Protein AF-A0A9E5QAC9-F1 (afdb_monomer)

Solvent-accessible surface area (backbone atoms only — not comparable to full-atom values): 4803 Å² total; per-residue (Å²): 86,86,47,67,44,79,93,79,71,41,67,25,29,40,49,69,67,72,56,72,90,34,37,44,68,50,96,88,59,35,44,41,49,72,40,80,84,35,35,62,58,41,53,52,49,51,55,48,52,53,52,49,48,62,55,37,47,72,50,90,46,100,91,49,75,41,43,77,49,71,52,75,58,50,81,35,47,36,38,34,24,68,103

Structure (mmCIF, N/CA/C/O backbone):
data_AF-A0A9E5QAC9-F1
#
_entry.id   AF-A0A9E5QAC9-F1
#
loop_
_atom_site.group_PDB
_atom_site.id
_atom_site.type_symbol
_atom_site.label_atom_id
_atom_site.label_alt_id
_atom_site.label_comp_id
_atom_site.label_asym_id
_atom_site.label_entity_id
_atom_site.label_seq_id
_atom_site.pdbx_PDB_ins_code
_atom_site.Cartn_x
_atom_site.Cartn_y
_atom_site.Cartn_z
_atom_site.occupancy
_atom_site.B_iso_or_equiv
_atom_site.auth_seq_id
_atom_site.auth_comp_id
_atom_site.auth_asym_id
_atom_site.auth_atom_id
_atom_site.pdbx_PDB_model_num
ATOM 1 N N . TYR A 1 1 ? -9.367 1.519 -0.887 1.00 95.81 1 TYR A N 1
ATOM 2 C CA . TYR A 1 1 ? -10.473 0.549 -0.750 1.00 95.81 1 TYR A CA 1
ATOM 3 C C . TYR A 1 1 ? -11.083 0.653 0.645 1.00 95.81 1 TYR A C 1
ATOM 5 O O . TYR A 1 1 ? -10.328 0.886 1.578 1.00 95.81 1 TYR A O 1
ATOM 13 N N . LEU A 1 2 ? -12.403 0.492 0.799 1.00 97.25 2 LEU A N 1
ATOM 14 C CA . LEU A 1 2 ? -13.045 0.227 2.099 1.00 97.25 2 LEU A CA 1
ATOM 15 C C . LEU A 1 2 ? -13.070 -1.292 2.307 1.00 97.25 2 LEU A C 1
ATOM 17 O O . LEU A 1 2 ? -13.445 -2.018 1.388 1.00 97.25 2 LEU A O 1
ATOM 21 N N . ALA A 1 3 ? -12.658 -1.762 3.479 1.00 97.62 3 ALA A N 1
ATOM 22 C CA . ALA A 1 3 ? -12.608 -3.177 3.825 1.00 97.62 3 ALA A CA 1
ATOM 23 C C . ALA A 1 3 ? -13.036 -3.410 5.281 1.00 97.62 3 ALA A C 1
ATOM 25 O O . ALA A 1 3 ? -13.242 -2.468 6.048 1.00 97.62 3 ALA A O 1
ATOM 26 N N . THR A 1 4 ? -13.159 -4.680 5.661 1.00 97.81 4 THR A N 1
ATOM 27 C CA . THR A 1 4 ? -13.439 -5.102 7.035 1.00 97.81 4 THR A CA 1
ATOM 28 C C . THR A 1 4 ? -12.263 -5.911 7.560 1.00 97.81 4 THR A C 1
ATOM 30 O O . THR A 1 4 ? -11.895 -6.924 6.969 1.00 97.81 4 THR A O 1
ATOM 33 N N . ASP A 1 5 ? -11.693 -5.479 8.682 1.00 96.56 5 ASP A N 1
ATOM 34 C CA . ASP A 1 5 ? -10.796 -6.303 9.488 1.00 96.56 5 ASP A CA 1
ATOM 35 C C . ASP A 1 5 ? -11.644 -7.380 10.174 1.00 96.56 5 ASP A C 1
ATOM 37 O O . ASP A 1 5 ? -12.441 -7.077 11.063 1.00 96.56 5 ASP A O 1
ATOM 41 N N . THR A 1 6 ? -11.521 -8.630 9.729 1.00 96.50 6 THR A N 1
ATOM 42 C CA . THR A 1 6 ? -12.347 -9.753 10.197 1.00 96.50 6 THR A CA 1
ATOM 43 C C . THR A 1 6 ? -11.949 -10.268 11.577 1.00 96.50 6 THR A C 1
ATOM 45 O O . THR A 1 6 ? -12.768 -10.909 12.232 1.00 96.50 6 THR A O 1
ATOM 48 N N . ASN A 1 7 ? -10.736 -9.967 12.048 1.00 95.88 7 ASN A N 1
ATOM 49 C CA . ASN A 1 7 ? -10.286 -10.359 13.383 1.00 95.88 7 ASN A CA 1
ATOM 50 C C . ASN A 1 7 ? -10.876 -9.435 14.452 1.00 95.88 7 ASN A C 1
ATOM 52 O O . ASN A 1 7 ? -11.246 -9.888 15.534 1.00 95.88 7 ASN A O 1
ATOM 56 N N . LEU A 1 8 ? -10.968 -8.139 14.140 1.00 95.75 8 LEU A N 1
ATOM 57 C CA . LEU A 1 8 ? -11.473 -7.108 15.053 1.00 95.75 8 LEU A CA 1
ATOM 58 C C . LEU A 1 8 ? -12.904 -6.650 14.731 1.00 95.75 8 LEU A C 1
ATOM 60 O O . LEU A 1 8 ? -13.474 -5.859 15.478 1.00 95.75 8 LEU A O 1
ATOM 64 N N . ASN A 1 9 ? -13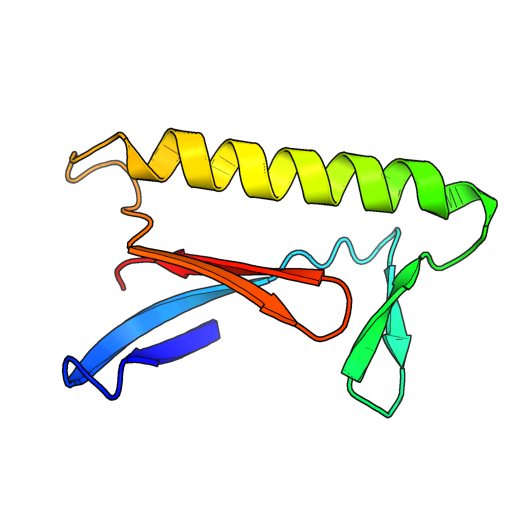.482 -7.148 13.635 1.00 96.50 9 ASN A N 1
ATOM 65 C CA . ASN A 1 9 ? -14.811 -6.814 13.126 1.00 96.50 9 ASN A CA 1
ATOM 66 C C . ASN A 1 9 ? -15.055 -5.295 13.018 1.00 96.50 9 ASN A C 1
ATOM 68 O O . ASN A 1 9 ? -16.054 -4.771 13.517 1.00 96.50 9 ASN A O 1
ATOM 72 N N . ARG A 1 10 ? -14.125 -4.578 12.372 1.00 96.25 10 ARG A N 1
ATOM 73 C CA . ARG A 1 10 ? -14.203 -3.121 12.159 1.00 96.25 10 ARG A CA 1
ATOM 74 C C . ARG A 1 10 ? -13.926 -2.728 10.713 1.00 96.25 10 ARG A C 1
ATOM 76 O O . ARG A 1 10 ? -13.212 -3.431 9.999 1.00 96.25 10 ARG A O 1
ATOM 83 N N . ALA A 1 11 ? -14.475 -1.592 10.292 1.00 97.81 11 ALA A N 1
ATOM 84 C CA . ALA A 1 11 ? -14.147 -0.992 9.005 1.00 97.81 11 ALA A CA 1
ATOM 85 C C . ALA A 1 11 ? -12.711 -0.450 9.013 1.00 97.81 11 ALA A C 1
ATOM 87 O O . ALA A 1 11 ? -12.256 0.111 10.009 1.00 97.81 11 ALA A O 1
ATOM 88 N N . VAL A 1 12 ? -12.013 -0.627 7.895 1.00 97.88 12 VAL A N 1
ATOM 89 C CA . VAL A 1 12 ? -10.665 -0.104 7.658 1.00 97.88 12 VAL A CA 1
ATOM 90 C C . VAL A 1 12 ? -10.557 0.412 6.227 1.00 97.88 12 VAL A C 1
ATOM 92 O O . VAL A 1 12 ? -11.238 -0.073 5.317 1.00 97.88 12 VAL A O 1
ATOM 95 N N . ALA A 1 13 ? -9.676 1.381 6.007 1.00 97.81 13 ALA A N 1
ATOM 96 C CA . ALA A 1 13 ? -9.306 1.828 4.675 1.00 97.81 13 ALA A CA 1
ATOM 97 C C . ALA A 1 13 ? -7.996 1.155 4.248 1.00 97.81 13 ALA A C 1
ATOM 99 O O . ALA A 1 13 ? -7.003 1.203 4.966 1.00 97.81 13 ALA A O 1
ATOM 100 N N . ILE A 1 14 ? -7.967 0.555 3.059 1.00 97.44 14 ILE A N 1
ATOM 101 C CA . ILE A 1 14 ? -6.751 -0.019 2.470 1.00 97.44 14 ILE A CA 1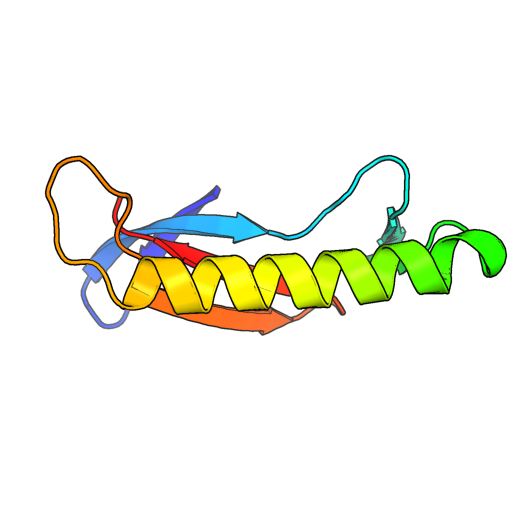
ATOM 102 C C . ILE A 1 14 ? -6.250 0.900 1.357 1.00 97.44 14 ILE A C 1
ATOM 104 O O . ILE A 1 14 ? -6.971 1.155 0.386 1.00 97.44 14 ILE A O 1
ATOM 108 N N . LYS A 1 15 ? -5.011 1.377 1.480 1.00 97.06 15 LYS A N 1
ATOM 109 C CA . LYS A 1 15 ? -4.289 2.122 0.438 1.00 97.06 15 LYS A CA 1
ATOM 110 C C . LYS A 1 15 ? -3.297 1.180 -0.241 1.00 97.06 15 LYS A C 1
ATOM 112 O O . LYS A 1 15 ? -2.511 0.540 0.443 1.00 97.06 15 LYS A O 1
ATOM 117 N N . GLU A 1 16 ? -3.326 1.107 -1.566 1.00 97.75 16 GLU A N 1
ATOM 118 C CA . GLU A 1 16 ? -2.402 0.309 -2.384 1.00 97.75 16 GLU A CA 1
ATOM 119 C C . GLU A 1 16 ? -1.379 1.229 -3.051 1.00 97.75 16 GLU A C 1
ATOM 121 O O . GLU A 1 16 ? -1.735 2.306 -3.539 1.00 97.75 16 GLU A O 1
ATOM 126 N N . TYR A 1 17 ? -0.113 0.815 -3.092 1.00 98.00 17 TYR A N 1
ATOM 127 C CA . TYR A 1 17 ? 0.873 1.484 -3.930 1.00 98.00 17 TYR A CA 1
ATOM 128 C C . TYR A 1 17 ? 0.660 1.087 -5.397 1.00 98.00 17 TYR A C 1
ATOM 130 O O . TYR A 1 17 ? 1.039 -0.001 -5.829 1.00 98.00 17 TYR A O 1
ATOM 138 N N . PHE A 1 18 ? 0.038 1.976 -6.169 1.00 97.69 18 PHE A N 1
ATOM 139 C CA . PHE A 1 18 ? -0.185 1.782 -7.601 1.00 97.69 18 PHE A CA 1
ATOM 140 C C . PHE A 1 18 ? 0.064 3.092 -8.365 1.00 97.69 18 PHE A C 1
ATOM 142 O O . PHE A 1 18 ? -0.860 3.871 -8.597 1.00 97.69 18 PHE A O 1
ATOM 149 N N . PRO A 1 19 ? 1.327 3.401 -8.705 1.00 96.88 19 PRO A N 1
ATOM 150 C CA . PRO A 1 19 ? 1.653 4.581 -9.497 1.00 96.88 19 PRO A CA 1
ATOM 151 C C . PRO A 1 19 ? 1.265 4.345 -10.965 1.00 96.88 19 PRO A C 1
ATOM 153 O O . PRO A 1 19 ? 2.051 3.786 -11.719 1.00 96.88 19 PRO A O 1
ATOM 156 N N . GLU A 1 20 ? 0.078 4.786 -11.387 1.00 94.31 20 GLU A N 1
ATOM 157 C CA . GLU A 1 20 ? -0.497 4.492 -12.720 1.00 94.31 20 GLU A CA 1
ATOM 158 C C . GLU A 1 20 ? 0.443 4.766 -13.910 1.00 94.31 20 GLU A C 1
ATOM 160 O O . GLU A 1 20 ? 0.389 4.074 -14.919 1.00 94.31 20 GLU A O 1
ATOM 165 N N . GLN A 1 21 ? 1.329 5.760 -13.801 1.00 95.44 21 GLN A N 1
ATOM 166 C CA . GLN A 1 21 ? 2.292 6.096 -14.859 1.00 95.44 21 GLN A CA 1
ATOM 167 C C . GLN A 1 21 ? 3.500 5.150 -14.915 1.00 95.44 21 GLN A C 1
ATOM 169 O O . GLN A 1 21 ? 4.167 5.068 -15.942 1.00 95.44 21 GLN A O 1
ATOM 174 N N . LEU A 1 22 ? 3.809 4.474 -13.807 1.00 96.50 22 LEU A N 1
ATOM 175 C CA . LEU A 1 22 ? 4.991 3.626 -13.653 1.00 96.50 22 LEU A CA 1
ATOM 176 C C . LEU A 1 22 ? 4.639 2.144 -13.588 1.00 96.50 22 LEU A C 1
ATOM 178 O O . LEU A 1 22 ? 5.539 1.322 -13.731 1.00 96.50 22 LEU A O 1
ATOM 182 N N . ALA A 1 23 ? 3.373 1.797 -13.352 1.00 97.62 23 ALA A N 1
ATOM 183 C CA . ALA A 1 23 ? 2.947 0.438 -13.070 1.00 97.62 23 ALA A CA 1
ATOM 184 C C . ALA A 1 23 ? 1.762 -0.017 -13.927 1.00 97.62 23 ALA A C 1
ATOM 186 O O . ALA A 1 23 ? 0.871 0.757 -14.264 1.00 97.62 23 ALA A O 1
ATOM 187 N N . SER A 1 24 ? 1.745 -1.310 -14.226 1.00 97.62 24 SER A N 1
ATOM 188 C CA . SER A 1 24 ? 0.631 -2.019 -14.853 1.00 97.62 24 SER A CA 1
ATOM 189 C C . SER A 1 24 ? 0.228 -3.209 -13.989 1.00 97.62 24 SER A C 1
ATOM 191 O O . SER A 1 24 ? 1.001 -3.648 -13.133 1.00 97.62 24 SER A O 1
ATOM 193 N N . ARG A 1 25 ? -0.996 -3.702 -14.189 1.00 97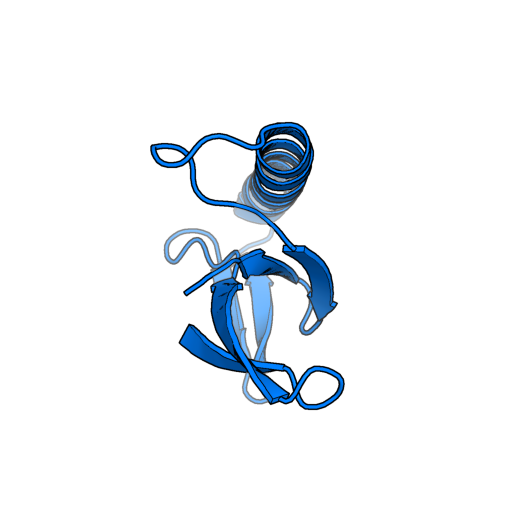.88 25 ARG A N 1
ATOM 194 C CA . ARG A 1 25 ? -1.524 -4.881 -13.504 1.00 97.88 25 ARG A CA 1
ATOM 195 C C . ARG A 1 25 ? -1.729 -6.004 -14.517 1.00 97.88 25 ARG A C 1
ATOM 197 O O . ARG A 1 25 ? -2.317 -5.747 -15.566 1.00 97.88 25 ARG A O 1
ATOM 204 N N . ASP A 1 26 ? -1.234 -7.198 -14.208 1.00 97.12 26 ASP A N 1
ATOM 205 C CA . ASP A 1 26 ? -1.476 -8.395 -15.020 1.00 97.12 26 ASP A CA 1
ATOM 206 C C . ASP A 1 26 ? -2.820 -9.068 -14.683 1.00 97.12 26 ASP A C 1
ATOM 208 O O . ASP A 1 26 ? -3.536 -8.646 -13.769 1.00 97.12 26 ASP A O 1
ATOM 212 N N . ASP A 1 27 ? -3.176 -10.108 -15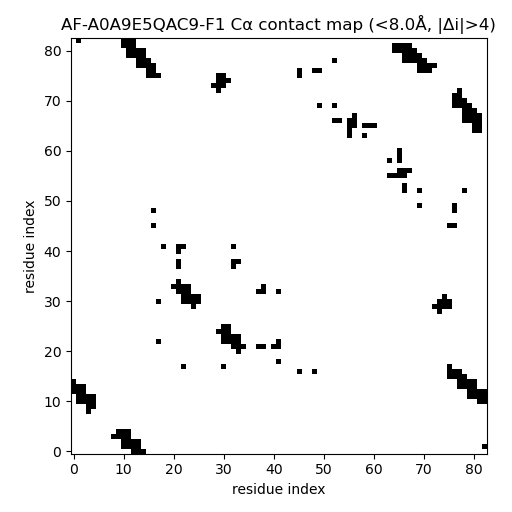.440 1.00 97.38 27 ASP A N 1
ATOM 213 C CA . ASP A 1 27 ? -4.442 -10.837 -15.277 1.00 97.38 27 ASP A CA 1
ATOM 214 C C . ASP A 1 27 ? -4.537 -11.579 -13.930 1.00 97.38 27 ASP A C 1
ATOM 216 O O . ASP A 1 27 ? -5.638 -11.789 -13.417 1.00 97.38 27 ASP A O 1
ATOM 220 N N . ASP A 1 28 ? -3.394 -11.920 -13.324 1.00 97.00 28 ASP A N 1
ATOM 221 C CA . ASP A 1 28 ? -3.299 -12.519 -11.986 1.00 97.00 28 ASP A CA 1
ATOM 222 C C . ASP A 1 28 ? -3.380 -11.460 -10.867 1.00 97.00 28 ASP A C 1
ATOM 224 O O . ASP A 1 28 ? -3.379 -11.784 -9.677 1.00 97.00 28 ASP A O 1
ATOM 228 N N . GLY A 1 29 ? -3.464 -10.178 -11.231 1.00 96.06 29 GLY A N 1
ATOM 229 C CA . GLY A 1 29 ? -3.585 -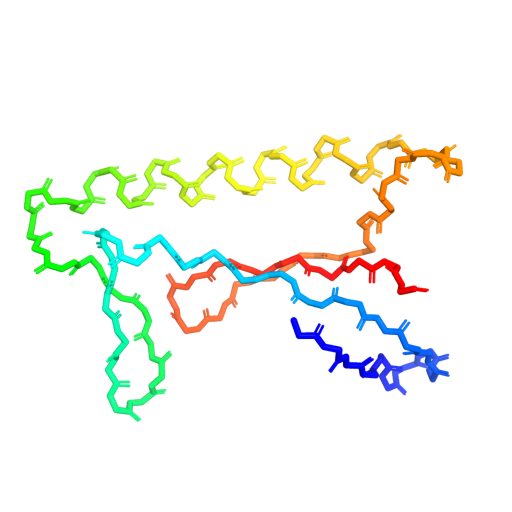9.055 -10.313 1.00 96.06 29 GLY A CA 1
ATOM 230 C C . GLY A 1 29 ? -2.256 -8.516 -9.784 1.00 96.06 29 GLY A C 1
ATOM 231 O O . GLY A 1 29 ? -2.286 -7.557 -9.006 1.00 96.06 29 GLY A O 1
ATOM 232 N N . ASN A 1 30 ? -1.113 -9.065 -10.203 1.00 97.69 30 ASN A N 1
ATOM 233 C CA . ASN A 1 30 ? 0.208 -8.592 -9.799 1.00 97.69 30 ASN A CA 1
ATOM 234 C C . ASN A 1 30 ? 0.549 -7.258 -10.461 1.00 97.69 30 ASN A C 1
ATOM 236 O O . ASN A 1 30 ? 0.197 -6.991 -11.610 1.00 97.69 30 ASN A O 1
ATOM 240 N N . ILE A 1 31 ? 1.265 -6.419 -9.718 1.00 98.00 31 ILE A N 1
ATOM 241 C CA . ILE A 1 31 ? 1.674 -5.086 -10.143 1.00 98.00 31 ILE A CA 1
ATOM 242 C C . ILE A 1 31 ? 3.145 -5.108 -10.536 1.00 98.00 31 ILE A C 1
ATOM 244 O O . ILE A 1 31 ? 4.009 -5.502 -9.751 1.00 98.00 31 ILE A O 1
ATOM 248 N N . HIS A 1 32 ? 3.432 -4.615 -11.738 1.00 97.31 32 HIS A N 1
ATOM 249 C CA . HIS A 1 32 ? 4.781 -4.586 -12.296 1.00 97.31 32 HIS A CA 1
ATOM 250 C C . HIS A 1 32 ? 5.086 -3.229 -12.927 1.00 97.31 32 HIS A C 1
ATOM 252 O O . HIS A 1 32 ? 4.163 -2.570 -13.418 1.00 97.31 32 HIS A O 1
ATOM 258 N N . PRO A 1 33 ? 6.363 -2.810 -12.974 1.00 97.75 33 PRO A N 1
ATOM 259 C CA . PRO A 1 33 ? 6.762 -1.641 -13.741 1.00 97.75 33 PRO A CA 1
ATOM 260 C C . PRO A 1 33 ? 6.340 -1.756 -15.211 1.00 97.75 33 PRO A C 1
ATOM 262 O O . PRO A 1 33 ? 6.459 -2.825 -15.805 1.00 97.75 33 PRO A O 1
ATOM 265 N N . VAL A 1 34 ? 5.907 -0.652 -15.825 1.00 97.25 34 VAL A N 1
ATOM 266 C CA . VAL A 1 34 ? 5.514 -0.628 -17.252 1.00 97.25 34 VAL A CA 1
ATOM 267 C C . VAL A 1 34 ? 6.687 -0.874 -18.207 1.00 97.25 34 VAL A C 1
ATOM 269 O O . VAL A 1 34 ? 6.483 -1.212 -19.370 1.00 97.25 34 VAL A O 1
ATOM 272 N N . SER A 1 35 ? 7.924 -0.690 -17.740 1.00 96.69 35 SER A N 1
ATOM 273 C CA . SER A 1 35 ? 9.144 -0.995 -18.487 1.00 96.69 35 SER A CA 1
ATOM 274 C C . SER A 1 35 ? 10.339 -1.194 -17.550 1.00 96.69 35 SER A C 1
ATOM 276 O O . SER A 1 35 ? 10.307 -0.807 -16.379 1.00 96.69 35 SER A O 1
ATOM 278 N N . GLU A 1 36 ? 11.436 -1.742 -18.077 1.00 95.31 36 GLU A N 1
ATOM 279 C CA . GLU A 1 36 ? 12.701 -1.860 -17.340 1.00 95.31 36 GLU A CA 1
ATOM 280 C C . GLU A 1 36 ? 13.263 -0.488 -16.924 1.00 95.31 36 GLU A C 1
ATOM 282 O O . GLU A 1 36 ? 13.806 -0.344 -15.827 1.00 95.31 36 GLU A O 1
ATOM 287 N N . GLN A 1 37 ? 13.069 0.540 -17.759 1.00 96.50 37 GLN A N 1
ATOM 288 C CA . GLN A 1 37 ? 13.501 1.910 -17.477 1.00 96.50 37 GLN A CA 1
ATOM 289 C C . GLN A 1 37 ? 12.805 2.484 -16.232 1.00 96.50 37 GLN A C 1
ATOM 291 O O . GLN A 1 37 ? 13.461 3.120 -15.404 1.00 96.50 37 GLN A O 1
ATOM 296 N N . GLU A 1 38 ? 11.513 2.194 -16.057 1.00 97.25 38 GLU A N 1
ATOM 297 C CA . GLU A 1 38 ? 10.721 2.672 -14.914 1.00 97.25 38 GLU A CA 1
ATOM 298 C C . GLU A 1 38 ? 10.872 1.805 -13.656 1.00 97.25 38 GLU A C 1
ATOM 300 O O . GLU A 1 38 ? 10.470 2.214 -12.564 1.00 97.25 38 GLU A O 1
ATOM 305 N N . SER A 1 39 ? 11.511 0.634 -13.761 1.00 96.44 39 SER A N 1
ATOM 306 C CA . SER A 1 39 ? 11.668 -0.314 -12.649 1.00 96.44 39 SER A CA 1
ATOM 307 C C . SER A 1 39 ? 12.317 0.317 -11.413 1.00 96.44 39 SER A C 1
ATOM 309 O O . SER A 1 39 ? 11.831 0.156 -10.292 1.00 96.44 39 SER A O 1
ATOM 311 N N . LYS A 1 40 ? 13.365 1.131 -11.601 1.00 97.50 40 LYS A N 1
ATOM 312 C CA . LYS A 1 40 ? 14.028 1.823 -10.482 1.00 97.50 40 LYS A CA 1
ATOM 313 C C . LYS A 1 40 ? 13.113 2.843 -9.803 1.00 97.50 40 LYS A C 1
ATOM 315 O O . LYS A 1 40 ? 13.121 2.932 -8.577 1.00 97.50 40 LYS A O 1
ATOM 320 N N . ALA A 1 41 ? 12.339 3.603 -10.580 1.00 97.75 41 ALA A N 1
ATOM 321 C CA . ALA A 1 41 ? 11.417 4.605 -10.050 1.00 97.75 41 ALA A CA 1
ATOM 322 C C . ALA A 1 41 ? 10.259 3.946 -9.288 1.00 97.75 41 ALA A C 1
ATOM 324 O O . ALA A 1 41 ? 9.913 4.392 -8.193 1.00 97.75 41 ALA A O 1
ATOM 325 N N . PHE A 1 42 ? 9.723 2.847 -9.824 1.00 97.69 42 PHE A N 1
ATOM 326 C CA . PHE A 1 42 ? 8.704 2.035 -9.166 1.00 97.69 42 PHE A CA 1
ATOM 327 C C . PHE A 1 42 ? 9.194 1.480 -7.821 1.00 97.69 42 PHE A C 1
ATOM 329 O O . PHE A 1 42 ? 8.548 1.685 -6.794 1.00 97.69 42 PHE A O 1
ATOM 336 N N . VAL A 1 43 ? 10.365 0.829 -7.794 1.00 96.38 43 VAL A N 1
ATOM 337 C CA . VAL A 1 43 ? 10.931 0.265 -6.554 1.00 96.38 43 VAL A CA 1
ATOM 338 C C . VAL A 1 43 ? 11.190 1.364 -5.525 1.00 96.38 43 VAL A C 1
ATOM 340 O O . VAL A 1 43 ? 10.777 1.241 -4.373 1.00 96.38 43 VAL A O 1
ATOM 343 N N . TRP A 1 44 ? 11.800 2.474 -5.947 1.00 97.44 44 TRP A N 1
ATOM 344 C CA . TRP A 1 44 ? 12.058 3.610 -5.065 1.00 97.44 44 TRP A CA 1
ATOM 345 C C . TRP A 1 44 ? 10.768 4.207 -4.487 1.00 97.44 44 TRP A C 1
ATOM 347 O O . TRP A 1 44 ? 10.698 4.519 -3.297 1.00 97.44 44 TRP A O 1
ATOM 357 N N . GLY A 1 45 ? 9.724 4.358 -5.304 1.00 97.56 45 GLY A N 1
ATOM 358 C CA . GLY A 1 45 ? 8.439 4.873 -4.841 1.00 97.56 45 GLY A CA 1
ATOM 359 C C . GLY A 1 45 ? 7.741 3.916 -3.871 1.00 97.56 45 GLY A C 1
ATOM 360 O O . GLY A 1 45 ? 7.167 4.377 -2.883 1.00 97.56 45 GLY A O 1
ATOM 361 N N . ARG A 1 46 ? 7.864 2.599 -4.078 1.00 96.31 46 ARG A N 1
ATOM 362 C CA . ARG A 1 46 ? 7.354 1.580 -3.147 1.00 96.31 46 ARG A CA 1
ATOM 363 C C . ARG A 1 46 ? 8.049 1.661 -1.786 1.00 96.31 46 ARG A C 1
ATOM 365 O O . ARG A 1 46 ? 7.387 1.670 -0.751 1.00 96.31 46 ARG A O 1
ATOM 372 N N . GLU A 1 47 ? 9.373 1.813 -1.767 1.00 95.50 47 GLU A N 1
ATOM 373 C CA . GLU A 1 47 ? 10.133 2.021 -0.524 1.00 95.50 47 GLU A CA 1
ATOM 374 C C . GLU A 1 47 ? 9.710 3.307 0.203 1.00 95.50 47 GLU A C 1
ATOM 376 O O . GLU A 1 47 ? 9.598 3.339 1.433 1.00 95.50 47 GLU A O 1
ATOM 381 N N . ARG A 1 48 ? 9.444 4.383 -0.548 1.00 96.75 48 ARG A N 1
ATOM 382 C CA . ARG A 1 48 ? 8.943 5.644 0.015 1.00 96.75 48 ARG A CA 1
ATOM 383 C C . ARG A 1 48 ? 7.553 5.498 0.613 1.00 96.75 48 ARG A C 1
ATOM 385 O O . ARG A 1 48 ? 7.335 6.013 1.706 1.00 96.75 48 ARG A O 1
ATOM 392 N N . PHE A 1 49 ? 6.667 4.773 -0.059 1.00 96.44 49 PHE A N 1
ATOM 393 C CA . PHE A 1 49 ? 5.332 4.464 0.436 1.00 96.44 49 PHE A CA 1
ATOM 394 C C . PHE A 1 49 ? 5.398 3.722 1.779 1.00 96.44 49 PHE A C 1
ATOM 396 O O . PHE A 1 49 ? 4.785 4.153 2.752 1.00 96.44 49 PHE A O 1
ATOM 403 N N . LEU A 1 50 ? 6.227 2.678 1.884 1.00 92.12 50 LEU A N 1
ATOM 404 C CA . LEU A 1 50 ? 6.444 1.962 3.148 1.00 92.12 50 LEU A CA 1
ATOM 405 C C . LEU A 1 50 ? 6.988 2.881 4.250 1.00 92.12 50 LEU A C 1
ATOM 407 O O . LEU A 1 50 ? 6.512 2.853 5.386 1.00 92.12 50 LEU A O 1
ATOM 411 N N . LYS A 1 51 ? 7.962 3.734 3.917 1.00 93.94 51 LYS A N 1
ATOM 412 C CA . LYS A 1 51 ? 8.542 4.682 4.875 1.00 93.94 51 LYS A CA 1
ATOM 413 C C . LYS A 1 51 ? 7.523 5.712 5.368 1.00 93.94 51 LYS A C 1
ATOM 415 O O . LYS A 1 51 ? 7.549 6.060 6.545 1.00 93.94 51 LYS A O 1
ATOM 420 N N . GLU A 1 52 ? 6.635 6.191 4.500 1.00 91.38 52 GLU A N 1
ATOM 421 C CA . GLU A 1 52 ? 5.526 7.076 4.875 1.00 91.38 52 GLU A CA 1
ATOM 422 C C . GLU A 1 52 ? 4.584 6.378 5.862 1.00 91.38 52 GLU A C 1
ATOM 424 O O . GLU A 1 52 ? 4.317 6.925 6.931 1.00 91.38 52 GLU A O 1
ATOM 429 N N . GLY A 1 53 ? 4.175 5.139 5.567 1.00 90.94 53 GLY A N 1
ATOM 430 C CA . GLY A 1 53 ? 3.335 4.341 6.463 1.00 90.94 53 GLY A CA 1
ATOM 431 C C . GLY A 1 53 ? 3.958 4.142 7.847 1.00 90.94 53 GLY A C 1
ATOM 432 O O . GLY A 1 53 ? 3.305 4.373 8.861 1.00 90.94 53 GLY A O 1
ATOM 433 N N . GLN A 1 54 ? 5.254 3.817 7.905 1.00 90.50 54 GLN A N 1
ATOM 434 C CA . GLN A 1 54 ? 5.997 3.678 9.166 1.00 90.50 54 GLN A CA 1
ATOM 435 C C . GLN A 1 54 ? 6.117 4.984 9.958 1.00 90.50 54 GLN A C 1
ATOM 437 O O . GLN A 1 54 ? 6.223 4.950 11.185 1.00 90.50 54 GLN A O 1
ATOM 442 N N . ILE A 1 55 ? 6.170 6.130 9.277 1.00 92.12 55 ILE A N 1
ATOM 443 C CA . ILE A 1 55 ? 6.180 7.442 9.928 1.00 92.12 55 ILE A CA 1
ATOM 444 C C . ILE A 1 55 ? 4.792 7.727 10.503 1.00 92.12 55 ILE A C 1
ATOM 446 O O . ILE A 1 55 ? 4.698 8.066 11.679 1.00 92.12 55 ILE A O 1
ATOM 450 N N . LEU A 1 56 ? 3.732 7.540 9.713 1.00 91.94 56 LEU A N 1
ATOM 451 C CA . LEU A 1 56 ? 2.347 7.774 10.131 1.00 91.94 56 LEU A CA 1
ATOM 452 C C . LEU A 1 56 ? 1.926 6.872 11.298 1.00 91.94 56 LEU A C 1
ATOM 454 O O . LEU A 1 56 ? 1.308 7.359 12.239 1.00 91.94 56 LEU A O 1
ATOM 458 N N . ALA A 1 57 ? 2.355 5.607 11.309 1.00 91.12 57 ALA A N 1
ATOM 459 C CA . ALA A 1 57 ? 2.088 4.657 12.393 1.00 91.12 57 ALA A CA 1
ATOM 460 C C . ALA A 1 57 ? 2.635 5.097 13.769 1.00 91.12 57 ALA A C 1
ATOM 462 O O . ALA A 1 57 ? 2.233 4.562 14.799 1.00 91.12 57 ALA A O 1
ATOM 463 N N . ARG A 1 58 ? 3.563 6.065 13.817 1.00 92.38 58 ARG A N 1
ATOM 464 C CA . ARG A 1 58 ? 4.108 6.605 15.077 1.00 92.38 58 ARG A CA 1
ATOM 465 C C . ARG A 1 58 ? 3.240 7.702 15.683 1.00 92.38 58 ARG A C 1
ATOM 467 O O . ARG A 1 58 ? 3.478 8.088 16.827 1.00 92.38 58 ARG A O 1
ATOM 474 N N . PHE A 1 59 ? 2.287 8.242 14.928 1.00 90.88 59 PHE A N 1
ATOM 475 C CA . PHE A 1 59 ? 1.425 9.318 15.391 1.00 90.88 59 PHE A CA 1
ATOM 476 C C . PHE A 1 59 ? 0.085 8.768 15.868 1.00 90.88 59 PHE A C 1
ATOM 478 O O . PHE A 1 59 ? -0.555 7.960 15.204 1.00 90.88 59 PHE A O 1
ATOM 485 N N . SER A 1 60 ? -0.362 9.278 17.011 1.00 87.00 60 SER A N 1
ATOM 486 C CA . SER A 1 60 ? -1.711 9.075 17.533 1.00 87.00 60 SER A CA 1
ATOM 487 C C . SER A 1 60 ? -2.338 10.451 17.727 1.00 87.00 60 SER A C 1
ATOM 489 O O . SER A 1 60 ? -2.221 11.053 18.796 1.00 87.00 60 SER A O 1
ATOM 491 N N . ASN A 1 61 ? -2.922 10.998 16.660 1.00 91.00 61 ASN A N 1
ATOM 492 C CA . ASN A 1 61 ? -3.520 12.330 16.649 1.00 91.00 61 ASN A CA 1
ATOM 493 C C . ASN A 1 61 ? -4.802 12.324 15.803 1.00 91.00 61 ASN A C 1
ATOM 495 O O . ASN A 1 61 ? -4.743 11.847 14.677 1.00 91.00 61 ASN A O 1
ATOM 499 N N . PRO A 1 62 ? -5.917 12.914 16.271 1.00 90.75 62 PRO A N 1
ATOM 500 C CA . PRO A 1 62 ? -7.191 12.902 15.542 1.00 90.75 62 PRO A CA 1
ATOM 501 C C . PRO A 1 62 ? -7.163 13.616 14.178 1.00 90.75 62 PRO A C 1
ATOM 503 O O . PRO A 1 62 ? -8.073 13.428 13.380 1.00 90.75 62 PRO A O 1
ATOM 506 N N . ASN A 1 63 ? -6.144 14.435 13.894 1.00 93.12 63 ASN A N 1
ATOM 507 C CA . ASN A 1 63 ? -5.969 15.116 12.605 1.00 93.12 63 ASN A CA 1
ATOM 508 C C . ASN A 1 63 ? -4.958 14.417 11.678 1.00 93.12 63 ASN A C 1
ATOM 510 O O . ASN A 1 63 ? -4.638 14.947 10.615 1.00 93.12 63 ASN A O 1
ATOM 514 N N . ILE A 1 64 ? -4.404 13.272 12.084 1.00 91.38 64 ILE A N 1
ATOM 515 C CA . ILE A 1 64 ? -3.453 12.485 11.296 1.00 91.38 64 ILE A CA 1
ATOM 516 C C . ILE A 1 64 ? -4.053 11.097 11.113 1.00 91.38 64 ILE A C 1
ATOM 518 O O . ILE A 1 64 ? -4.479 10.476 12.080 1.00 91.38 64 ILE A O 1
ATOM 522 N N . VAL A 1 65 ? -4.064 10.597 9.878 1.00 91.31 65 VAL A N 1
ATOM 523 C CA . VAL A 1 65 ? -4.549 9.242 9.605 1.00 91.31 65 VAL A CA 1
ATOM 524 C C . VAL A 1 65 ? -3.732 8.207 10.384 1.00 91.31 65 VAL A C 1
ATOM 526 O O . VAL A 1 65 ? -2.500 8.185 10.309 1.00 91.31 65 VAL A O 1
ATOM 529 N N . SER A 1 66 ? -4.420 7.340 11.125 1.00 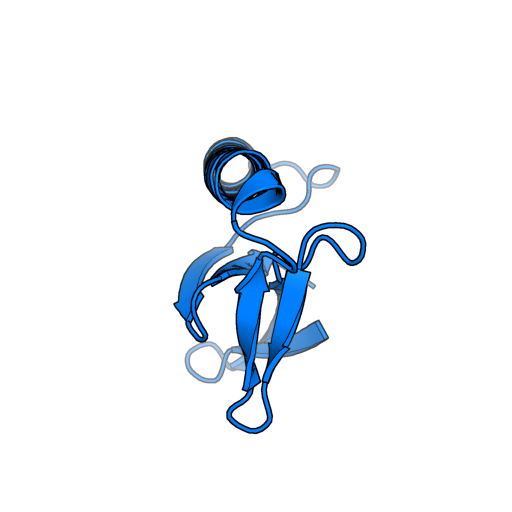93.75 66 SER A N 1
ATOM 530 C CA . SER A 1 66 ? -3.790 6.252 11.867 1.00 93.75 66 SER A CA 1
ATOM 531 C C . SER A 1 66 ? -3.579 5.041 10.965 1.00 93.75 66 SER A C 1
ATOM 533 O O . SER A 1 66 ? -4.530 4.429 10.478 1.00 93.75 66 SER A O 1
ATOM 535 N N . VAL A 1 67 ? -2.310 4.692 10.750 1.00 95.31 67 VAL A N 1
ATOM 536 C CA . VAL A 1 67 ? -1.909 3.447 10.086 1.00 95.31 67 VAL A CA 1
ATOM 537 C C . VAL A 1 67 ? -1.930 2.326 11.120 1.00 95.31 67 VAL A C 1
ATOM 539 O O . VAL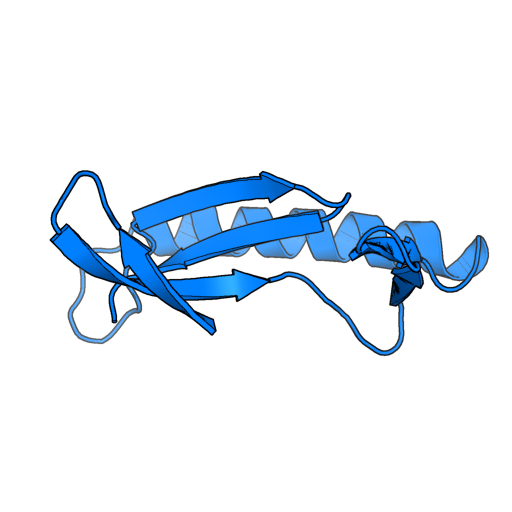 A 1 67 ? -1.269 2.415 12.152 1.00 95.31 67 VAL A O 1
ATOM 542 N N . LEU A 1 68 ? -2.713 1.290 10.837 1.00 94.38 68 LEU A N 1
ATOM 543 C CA . LEU A 1 68 ? -2.956 0.144 11.710 1.00 94.38 68 LEU A CA 1
ATOM 544 C C . LEU A 1 68 ? -2.023 -1.022 11.383 1.00 94.38 68 LEU A C 1
ATOM 546 O O . LEU A 1 68 ? -1.578 -1.717 12.290 1.00 94.38 68 LEU A O 1
ATOM 550 N N . ASP A 1 69 ? -1.752 -1.234 10.094 1.00 93.62 69 ASP A N 1
ATOM 551 C CA . ASP A 1 69 ? -0.923 -2.334 9.606 1.00 93.62 69 ASP A CA 1
ATOM 552 C C . ASP A 1 69 ? -0.371 -2.033 8.201 1.00 93.62 69 ASP A C 1
ATOM 554 O O . ASP A 1 69 ? -0.828 -1.110 7.515 1.00 93.62 69 ASP A O 1
ATOM 558 N N . PHE A 1 70 ? 0.601 -2.821 7.752 1.00 92.69 70 PHE A N 1
ATOM 559 C CA . PHE A 1 70 ? 1.120 -2.807 6.388 1.00 92.69 70 PHE A CA 1
ATOM 560 C C . PHE A 1 70 ? 1.491 -4.221 5.941 1.00 92.69 70 PHE A C 1
ATOM 562 O O . PHE A 1 70 ? 1.995 -5.025 6.719 1.00 92.69 70 PHE A O 1
ATOM 569 N N . PHE A 1 71 ? 1.285 -4.519 4.662 1.00 93.69 71 PHE A N 1
ATOM 570 C CA . PHE A 1 71 ? 1.639 -5.823 4.104 1.00 93.69 71 PHE A CA 1
ATOM 571 C C . PHE A 1 71 ? 2.019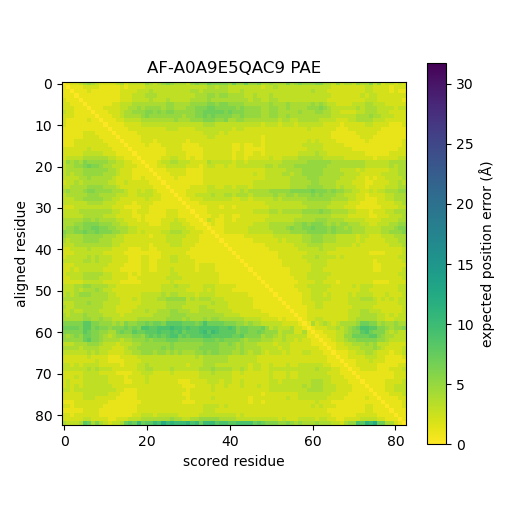 -5.723 2.629 1.00 93.69 71 PHE A C 1
ATOM 573 O O . PHE A 1 71 ? 1.710 -4.740 1.952 1.00 93.69 71 PHE A O 1
ATOM 580 N N . GLU A 1 72 ? 2.694 -6.755 2.129 1.00 94.69 72 GLU A N 1
ATOM 581 C CA . 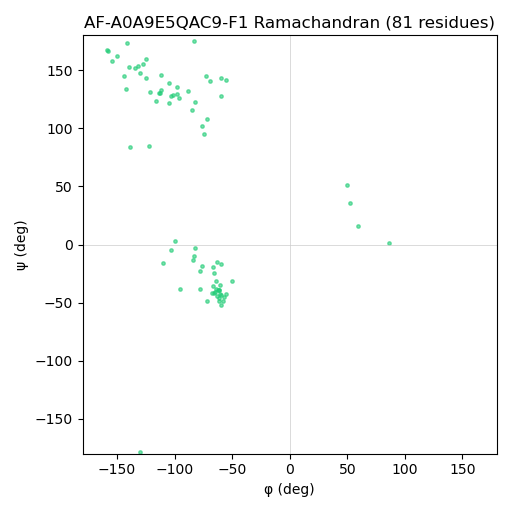GLU A 1 72 ? 3.065 -6.888 0.722 1.00 94.69 72 GLU A CA 1
ATOM 582 C C . GLU A 1 72 ? 2.306 -8.056 0.093 1.00 94.69 72 GLU A C 1
ATOM 584 O O . GLU A 1 72 ? 2.255 -9.154 0.646 1.00 94.69 72 GLU A O 1
ATOM 589 N N . LEU A 1 73 ? 1.691 -7.802 -1.058 1.00 96.25 73 LEU A N 1
ATOM 590 C CA . LEU A 1 73 ? 0.963 -8.785 -1.859 1.00 96.25 73 LEU A CA 1
ATOM 591 C C . LEU A 1 73 ? 0.968 -8.310 -3.319 1.00 96.25 73 LEU A C 1
ATOM 593 O O . LEU A 1 73 ? 1.172 -7.125 -3.575 1.00 96.25 73 LEU A O 1
ATOM 597 N N . HIS A 1 74 ? 0.773 -9.207 -4.288 1.00 97.25 74 HIS A N 1
ATOM 598 C CA . HIS A 1 74 ? 0.672 -8.835 -5.708 1.00 97.25 74 HIS A CA 1
ATOM 599 C C . HIS A 1 74 ? 1.846 -7.961 -6.202 1.00 97.25 74 HIS A C 1
ATOM 601 O O . HIS A 1 74 ? 1.657 -7.032 -6.983 1.00 97.25 74 HIS A O 1
ATOM 607 N N . ASN A 1 75 ? 3.060 -8.212 -5.699 1.00 96.06 75 ASN A N 1
ATOM 608 C CA . ASN A 1 75 ? 4.281 -7.442 -5.980 1.00 96.06 75 ASN A CA 1
ATOM 609 C C . ASN A 1 75 ? 4.247 -5.943 -5.609 1.00 96.06 75 ASN A C 1
ATOM 611 O O . ASN A 1 75 ? 5.143 -5.182 -5.993 1.00 96.06 75 ASN A O 1
ATOM 615 N N . THR A 1 76 ? 3.288 -5.513 -4.790 1.00 96.88 76 THR A N 1
ATOM 616 C CA . THR A 1 76 ? 3.212 -4.151 -4.257 1.00 96.88 76 THR A CA 1
ATOM 617 C C . THR A 1 76 ? 3.025 -4.129 -2.738 1.00 96.88 76 THR A C 1
ATOM 619 O O . THR A 1 76 ? 2.993 -5.166 -2.077 1.00 96.88 76 THR A O 1
ATOM 622 N N . SER A 1 77 ? 2.917 -2.926 -2.180 1.00 96.88 77 SER A N 1
ATOM 623 C CA . SER A 1 77 ? 2.693 -2.683 -0.758 1.00 96.88 77 SER A CA 1
ATOM 624 C C . SER A 1 77 ? 1.307 -2.089 -0.506 1.00 96.88 77 SER A C 1
ATOM 626 O O . SER A 1 77 ? 0.807 -1.266 -1.278 1.00 96.88 77 SER A O 1
ATOM 628 N N . TYR A 1 78 ? 0.722 -2.462 0.628 1.00 97.06 78 TYR A N 1
ATOM 629 C CA . TYR A 1 78 ? -0.573 -1.998 1.106 1.00 97.06 78 TYR A CA 1
ATOM 630 C C . TYR A 1 78 ? -0.440 -1.419 2.516 1.00 97.06 78 TYR A C 1
ATOM 632 O O . TYR A 1 78 ? 0.307 -1.944 3.341 1.00 97.06 78 TYR A O 1
ATOM 640 N N . MET A 1 79 ? -1.187 -0.353 2.803 1.00 96.75 79 MET A N 1
ATOM 641 C CA . MET A 1 79 ? -1.389 0.170 4.157 1.00 96.75 79 MET A CA 1
ATOM 642 C C . MET A 1 79 ? -2.832 -0.049 4.584 1.00 96.75 79 MET A C 1
ATOM 644 O O . MET A 1 79 ? -3.752 0.298 3.842 1.00 96.75 79 MET A O 1
ATOM 648 N N . VAL A 1 80 ? -3.014 -0.561 5.796 1.00 96.62 80 VAL A N 1
ATOM 649 C CA . VAL A 1 80 ? -4.301 -0.627 6.486 1.00 96.62 80 VAL A CA 1
ATOM 650 C C . VAL A 1 80 ? -4.396 0.582 7.404 1.00 96.62 80 VAL A C 1
ATOM 652 O O . VAL A 1 80 ? -3.502 0.835 8.208 1.00 96.62 80 VAL A O 1
ATOM 655 N N . MET A 1 81 ? -5.470 1.343 7.275 1.00 96.44 81 MET A N 1
ATOM 656 C CA . MET A 1 81 ? -5.693 2.596 7.982 1.00 96.44 81 MET A CA 1
ATOM 657 C C . MET A 1 81 ? -7.051 2.560 8.674 1.00 96.44 81 MET A C 1
ATOM 659 O O . MET A 1 81 ? -7.958 1.839 8.250 1.00 96.44 81 MET A O 1
ATOM 663 N N . GLU A 1 82 ? -7.192 3.346 9.732 1.00 94.44 82 GLU A N 1
ATOM 664 C CA . GLU A 1 82 ? -8.497 3.603 10.336 1.00 94.44 82 GLU A CA 1
ATOM 665 C C . GLU A 1 82 ? -9.449 4.247 9.309 1.00 94.44 82 GLU A C 1
ATOM 667 O O . GLU A 1 82 ? -9.004 5.001 8.436 1.00 94.44 82 GLU A O 1
ATOM 672 N N . TYR A 1 83 ? -10.733 3.875 9.367 1.00 90.62 83 TYR A N 1
ATOM 673 C CA . TYR A 1 83 ? -11.787 4.353 8.465 1.00 90.62 83 TYR A CA 1
ATOM 674 C C . TYR A 1 83 ? -12.674 5.397 9.140 1.00 90.62 83 TYR A C 1
ATOM 676 O O . TYR A 1 83 ? -13.072 5.149 10.300 1.00 90.62 83 TYR A O 1
#

Mean predicted aligned error: 2.78 Å

pLDDT: mean 95.49, std 2.46, range [87.0, 98.0]

Foldseek 3Di:
DWDAPPVVRDIKDKDWPDPPVQWDADPVGAIDGPDPVSRVVSVVVQVVVVVVLVVLCVDDDPVGWHFDDKDDDSNGIMTITHD

Sequence (83 aa):
YLATDTNLNRAVAIKEYFPEQLASRDDDGNIHPVSEQESKAFVWGRERFLKEGQILARFSNPNIVSVLDFFELHNTSYMVMEY

Nearest PDB structures (foldseek):
  5x1r-assembly1_A  TM=9.813E-01  e=2.616E-08  Serratia sp. FS14
  8pr7-assembly1_A  TM=8.034E-01  e=7.644E-03  Homo sapiens
  2vx3-assembly3_C  TM=7.320E-01  e=2.346E-02  Homo sapiens
  3anq-assembly4_D  TM=7.308E-01  e=3.010E-02  Homo sapiens
  6eir-assembly2_B  TM=7.071E-01  e=2.658E-02  Homo sapiens

Secondary structure (DSSP, 8-state):
-EEEETTTTEEEEEEE---TTTEEE-TT--EEESSHHHHHHHHHHHHHHHHHHHHHTT---TTSPPEEEEEEETTEEEEEEE-

Radius of gyration: 14.04 Å; Cα contacts (8 Å, |Δi|>4): 130; chains: 1; bounding box: 29×28×36 Å